Protein AF-A0A0C3Q6Y6-F1 (afdb_monomer_lite)

Organism: NCBI:txid1051891

Foldseek 3Di:
DDPVVVVVVVLVVVVVVLLVLLVLLVPPPVVVNVVLVVLVVVLVVVLVVLVVVVVVVQVVQFDQDPVVNDGDRPDDPPCVVVSVVSSVVSVVVSVVSVVVSVVVVVVVPPPDRCSVVVVVVVVVVVVVVVVVVVD

Radius of gyration: 20.1 Å; chains: 1; bounding box: 55×20×48 Å

pLDDT: mean 70.3, std 8.65, range [40.25, 83.94]

Structure (mmCIF, N/CA/C/O backbone):
data_AF-A0A0C3Q6Y6-F1
#
_entry.id   AF-A0A0C3Q6Y6-F1
#
loop_
_atom_site.group_PDB
_atom_site.id
_atom_site.type_symbol
_atom_site.label_atom_id
_atom_site.label_alt_id
_atom_site.label_comp_id
_atom_site.label_asym_id
_atom_site.label_entity_id
_atom_site.label_seq_id
_atom_site.pdbx_PDB_ins_code
_atom_site.Cartn_x
_atom_site.Cartn_y
_atom_site.Cartn_z
_atom_site.occupancy
_atom_site.B_iso_or_equiv
_atom_site.auth_seq_id
_atom_site.auth_comp_id
_atom_site.auth_asym_id
_atom_site.auth_atom_id
_atom_site.pdbx_PDB_model_num
ATOM 1 N N . MET A 1 1 ? 17.744 -9.542 -3.944 1.00 40.25 1 MET A N 1
ATOM 2 C CA . MET A 1 1 ? 16.285 -9.296 -3.885 1.00 40.25 1 MET A CA 1
ATOM 3 C C . MET A 1 1 ? 16.074 -7.801 -4.020 1.00 40.25 1 MET A C 1
ATOM 5 O O . MET A 1 1 ? 16.733 -7.062 -3.306 1.00 40.25 1 MET A O 1
ATOM 9 N N . SER A 1 2 ? 15.282 -7.365 -5.003 1.00 43.28 2 SER A N 1
ATOM 10 C CA . SER A 1 2 ? 15.113 -5.940 -5.321 1.00 43.28 2 SER A CA 1
ATOM 11 C C . SER A 1 2 ? 14.499 -5.199 -4.132 1.00 43.28 2 SER A C 1
ATOM 13 O O . SER A 1 2 ? 13.515 -5.673 -3.566 1.00 43.28 2 SER A O 1
ATOM 15 N N . VAL A 1 3 ? 15.079 -4.056 -3.762 1.00 50.91 3 VAL A N 1
ATOM 16 C CA . VAL A 1 3 ? 14.647 -3.194 -2.645 1.00 50.91 3 VAL A CA 1
ATOM 17 C C . VAL A 1 3 ? 13.143 -2.889 -2.728 1.00 50.91 3 VAL A C 1
ATOM 19 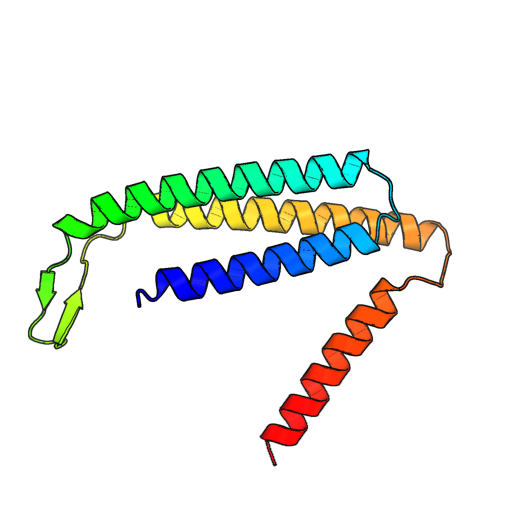O O . VAL A 1 3 ? 12.444 -2.967 -1.722 1.00 50.91 3 VAL A O 1
ATOM 22 N N . GLY A 1 4 ? 12.610 -2.734 -3.945 1.00 52.94 4 GLY A N 1
ATOM 23 C CA . GLY A 1 4 ? 11.180 -2.510 -4.170 1.00 52.94 4 GLY A CA 1
ATOM 24 C C . GLY A 1 4 ? 10.262 -3.667 -3.747 1.00 52.94 4 GLY A C 1
ATOM 25 O O . GLY A 1 4 ? 9.105 -3.425 -3.419 1.00 52.94 4 GLY A O 1
ATOM 26 N N . VAL A 1 5 ? 10.743 -4.917 -3.691 1.00 55.41 5 VAL A N 1
ATOM 27 C CA . VAL A 1 5 ? 9.945 -6.072 -3.216 1.00 55.41 5 VAL A CA 1
ATOM 28 C C . VAL A 1 5 ? 9.810 -6.055 -1.690 1.00 55.41 5 VAL A C 1
ATOM 30 O O . VAL A 1 5 ? 8.782 -6.450 -1.142 1.00 55.41 5 VAL A O 1
ATOM 33 N N . VAL A 1 6 ? 10.833 -5.568 -0.986 1.00 57.53 6 VAL A N 1
ATOM 34 C CA . VAL A 1 6 ? 10.818 -5.468 0.482 1.00 57.53 6 VAL A CA 1
ATOM 35 C C . VAL A 1 6 ? 9.934 -4.298 0.928 1.00 57.53 6 VAL A C 1
ATOM 37 O O . VAL A 1 6 ? 9.158 -4.428 1.871 1.00 57.53 6 VAL A O 1
ATOM 40 N N . GLU A 1 7 ? 9.979 -3.17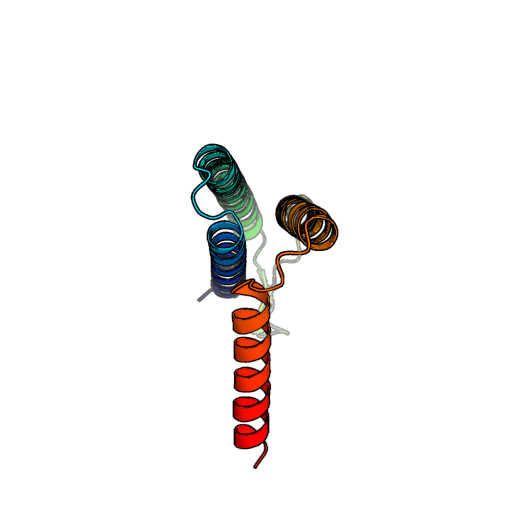8 0.206 1.00 62.06 7 GLU A N 1
ATOM 41 C CA . GLU A 1 7 ? 9.131 -2.013 0.491 1.00 62.06 7 GLU A CA 1
ATOM 42 C C . GLU A 1 7 ? 7.648 -2.305 0.226 1.00 62.06 7 GLU A C 1
ATOM 44 O O . GLU A 1 7 ? 6.797 -2.016 1.068 1.00 62.06 7 GLU A O 1
ATOM 49 N N . THR A 1 8 ? 7.328 -2.958 -0.896 1.00 65.94 8 THR A N 1
ATOM 50 C CA . THR A 1 8 ? 5.939 -3.315 -1.239 1.00 65.94 8 THR A CA 1
ATOM 51 C C . THR A 1 8 ? 5.336 -4.347 -0.293 1.00 65.94 8 THR A C 1
ATOM 53 O O . THR A 1 8 ? 4.161 -4.242 0.054 1.00 65.94 8 THR A O 1
ATOM 56 N N . THR A 1 9 ? 6.119 -5.322 0.175 1.00 68.69 9 THR A N 1
ATOM 57 C CA . THR A 1 9 ? 5.635 -6.300 1.163 1.00 68.69 9 THR A CA 1
ATOM 58 C C . THR A 1 9 ? 5.404 -5.665 2.530 1.00 68.69 9 THR A C 1
ATOM 60 O O . THR A 1 9 ? 4.389 -5.958 3.159 1.00 68.69 9 THR A O 1
ATOM 63 N N . SER A 1 10 ? 6.275 -4.749 2.966 1.00 72.69 10 SER A N 1
ATOM 64 C CA . SER A 1 10 ? 6.080 -3.990 4.208 1.00 72.69 10 SER A CA 1
ATOM 65 C C . SER A 1 10 ? 4.798 -3.153 4.165 1.00 72.69 10 SER A C 1
ATOM 67 O O . SER A 1 10 ? 3.973 -3.247 5.074 1.00 72.69 10 SER A O 1
ATOM 69 N N . LEU A 1 11 ? 4.580 -2.406 3.076 1.00 69.69 11 LEU A N 1
ATOM 70 C CA . LEU A 1 11 ? 3.361 -1.615 2.878 1.00 69.69 11 LEU A CA 1
ATOM 71 C C . LEU A 1 11 ? 2.107 -2.498 2.853 1.00 69.69 11 LEU A C 1
ATOM 73 O O . LEU A 1 11 ? 1.137 -2.202 3.542 1.00 69.69 11 LEU A O 1
ATOM 77 N N . ALA A 1 12 ? 2.151 -3.639 2.158 1.00 69.62 12 ALA A N 1
ATOM 78 C CA . ALA A 1 12 ? 1.027 -4.572 2.121 1.00 69.62 12 ALA A CA 1
ATOM 79 C C . ALA A 1 12 ? 0.682 -5.133 3.511 1.00 69.62 12 ALA A C 1
ATOM 81 O O . ALA A 1 12 ? -0.494 -5.261 3.849 1.00 69.62 12 ALA A O 1
ATOM 82 N N . ILE A 1 13 ? 1.688 -5.446 4.334 1.00 75.12 13 ILE A N 1
ATOM 83 C CA . ILE A 1 13 ? 1.477 -5.901 5.715 1.00 75.12 13 ILE A CA 1
ATOM 84 C C . ILE A 1 13 ? 0.844 -4.784 6.553 1.00 75.12 13 ILE A C 1
ATOM 86 O O . ILE A 1 13 ? -0.095 -5.048 7.305 1.00 75.12 13 ILE A O 1
ATOM 90 N N . TRP A 1 14 ? 1.314 -3.543 6.408 1.00 75.19 14 TRP A N 1
ATOM 91 C CA . TRP A 1 14 ? 0.735 -2.380 7.084 1.00 75.19 14 TRP A CA 1
ATOM 92 C C . TRP A 1 14 ? -0.724 -2.142 6.690 1.00 75.19 14 TRP A C 1
ATOM 94 O O . TRP A 1 14 ? -1.571 -1.992 7.573 1.00 75.19 14 TRP A O 1
ATOM 104 N N . ASP A 1 15 ? -1.043 -2.200 5.400 1.00 72.56 15 ASP A N 1
ATOM 105 C CA . ASP A 1 15 ? -2.411 -2.058 4.905 1.00 72.56 15 ASP A CA 1
ATOM 106 C C . ASP A 1 15 ? -3.324 -3.176 5.411 1.00 72.56 15 ASP A C 1
ATOM 108 O O . ASP A 1 15 ? -4.449 -2.912 5.835 1.00 72.56 15 ASP A O 1
ATOM 112 N N . LEU A 1 16 ? -2.847 -4.425 5.434 1.00 73.38 16 LEU A N 1
ATOM 113 C CA . LEU A 1 16 ? -3.596 -5.553 5.994 1.00 73.38 16 LEU A CA 1
ATOM 114 C C . LEU A 1 16 ? -3.833 -5.384 7.498 1.00 73.38 16 LEU A C 1
ATOM 116 O O . LEU A 1 16 ? -4.930 -5.667 7.988 1.00 73.38 16 LEU A O 1
ATOM 120 N N . LEU A 1 17 ? -2.840 -4.883 8.236 1.00 75.88 17 LEU A N 1
ATOM 121 C CA . LEU A 1 17 ? -2.992 -4.554 9.651 1.00 75.88 17 LEU A CA 1
ATOM 122 C C . LEU A 1 17 ? -4.032 -3.445 9.849 1.00 75.88 17 LEU A C 1
ATOM 124 O O . LEU A 1 17 ? -4.893 -3.578 10.722 1.00 75.88 17 LEU A O 1
ATOM 128 N N . LEU A 1 18 ? -4.019 -2.391 9.031 1.00 71.50 18 LEU A N 1
ATOM 129 C CA . LEU A 1 18 ? -5.037 -1.337 9.066 1.00 71.50 18 LEU A CA 1
ATOM 130 C C . LEU A 1 18 ? -6.429 -1.886 8.734 1.00 71.50 18 LEU A C 1
ATOM 132 O O . LEU A 1 18 ? -7.384 -1.610 9.463 1.00 71.50 18 LEU A O 1
ATOM 136 N N . LEU A 1 19 ? -6.542 -2.729 7.708 1.00 72.38 19 LEU A N 1
ATOM 137 C CA . LEU A 1 19 ? -7.798 -3.363 7.314 1.00 72.38 19 LEU A CA 1
ATOM 138 C C . LEU A 1 19 ? -8.349 -4.259 8.432 1.00 72.38 19 LEU A C 1
ATOM 140 O O . LEU A 1 19 ? -9.542 -4.219 8.730 1.00 72.38 19 LEU A O 1
ATOM 144 N N . SER A 1 20 ? -7.479 -5.018 9.106 1.00 69.06 20 SER A N 1
ATOM 145 C CA . SER A 1 20 ? -7.858 -5.859 10.247 1.00 69.06 20 SER A CA 1
ATOM 146 C C . SER A 1 20 ? -8.387 -5.030 11.425 1.00 69.06 20 SER A C 1
ATOM 148 O O . SER A 1 20 ? -9.359 -5.421 12.073 1.00 69.06 20 SER A O 1
ATOM 150 N N . ARG A 1 21 ? -7.814 -3.840 11.661 1.00 72.25 21 ARG A N 1
ATOM 151 C CA . ARG A 1 21 ? -8.281 -2.897 12.689 1.00 72.25 21 ARG A CA 1
ATOM 152 C C . ARG A 1 21 ? -9.633 -2.292 12.328 1.00 72.25 21 ARG A C 1
ATOM 154 O O . ARG A 1 21 ? -10.502 -2.216 13.190 1.00 72.25 21 ARG A O 1
ATOM 161 N N . VA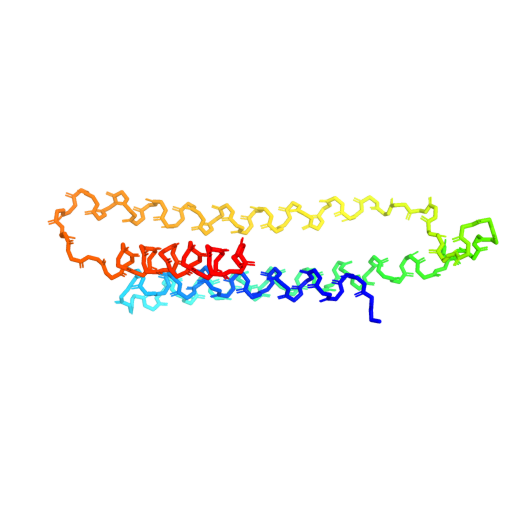L A 1 22 ? -9.835 -1.909 11.066 1.00 70.12 22 VAL A N 1
ATOM 162 C CA . VAL A 1 22 ? -11.138 -1.432 10.566 1.00 70.12 22 VAL A CA 1
ATOM 163 C C . VAL A 1 22 ? -12.195 -2.527 10.695 1.00 70.12 22 VAL A C 1
ATOM 165 O O . VAL A 1 22 ? -13.304 -2.261 11.153 1.00 70.12 22 VAL A O 1
ATOM 168 N N . HIS A 1 23 ? -11.840 -3.768 10.362 1.00 69.50 23 HIS A N 1
ATOM 169 C CA . HIS A 1 23 ? -12.720 -4.922 10.505 1.00 69.50 23 HIS A CA 1
ATOM 170 C C . HIS A 1 23 ? -13.128 -5.152 11.966 1.00 69.50 23 HIS A C 1
ATOM 172 O O . HIS A 1 23 ? -14.313 -5.311 12.253 1.00 69.50 23 HIS A O 1
ATOM 178 N N . ALA A 1 24 ? -12.166 -5.113 12.894 1.00 67.69 24 ALA A N 1
ATOM 179 C CA . ALA A 1 24 ? -12.431 -5.234 14.327 1.00 67.69 24 ALA A CA 1
ATOM 180 C C . ALA A 1 24 ? -13.293 -4.079 14.872 1.00 67.69 24 ALA A C 1
ATOM 182 O O . ALA A 1 24 ? -14.070 -4.283 15.799 1.00 67.69 24 ALA A O 1
ATOM 183 N N . LEU A 1 25 ? -13.185 -2.878 14.293 1.00 69.12 25 LEU A N 1
ATOM 184 C CA . LEU A 1 25 ? -13.948 -1.699 14.713 1.00 69.12 25 LEU A CA 1
ATOM 185 C C . LEU A 1 25 ? -15.409 -1.718 14.245 1.00 69.12 25 LEU A C 1
ATOM 187 O O . LEU A 1 25 ? -16.263 -1.092 14.871 1.00 69.12 25 LEU A O 1
ATOM 191 N N . TRP A 1 26 ? -15.698 -2.38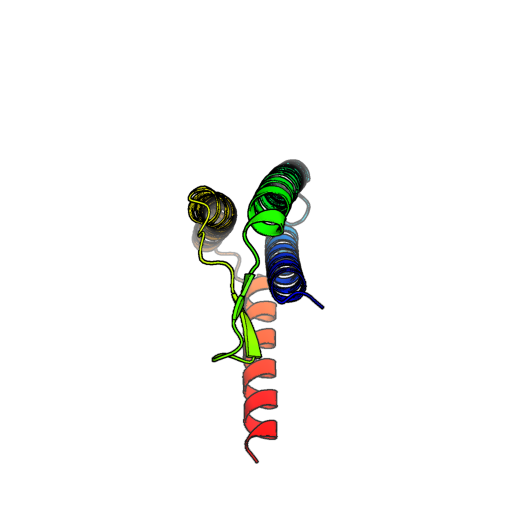4 13.126 1.00 68.44 26 TRP A N 1
ATOM 192 C CA . TRP A 1 26 ? -17.011 -2.330 12.476 1.00 68.44 26 TRP A CA 1
ATOM 193 C C . TRP A 1 26 ? -17.931 -3.519 12.823 1.00 68.44 26 TRP A C 1
ATOM 195 O O . TRP A 1 26 ? -18.998 -3.654 12.221 1.00 68.44 26 TRP A O 1
ATOM 205 N N . ASP A 1 27 ? -17.522 -4.363 13.777 1.00 64.50 27 ASP A N 1
ATOM 206 C CA . ASP A 1 27 ? -18.289 -5.460 14.399 1.00 64.50 27 ASP A CA 1
ATOM 207 C C . ASP A 1 27 ? -19.290 -6.159 13.451 1.00 64.50 27 ASP A C 1
ATOM 209 O O . ASP A 1 27 ? -20.500 -6.208 13.664 1.00 64.50 27 ASP A O 1
ATOM 213 N N . GLY A 1 28 ? -18.788 -6.644 12.311 1.00 59.38 28 GLY A N 1
ATOM 214 C CA . GLY A 1 28 ? -19.548 -7.534 11.430 1.00 59.38 28 GLY A CA 1
ATOM 215 C C . GLY A 1 28 ? -20.557 -6.893 10.466 1.00 59.38 28 GLY A C 1
ATOM 216 O O . GLY A 1 28 ? -21.262 -7.636 9.776 1.00 59.38 28 GLY A O 1
ATOM 217 N N . ARG A 1 29 ? -20.629 -5.558 10.309 1.00 66.31 29 ARG A N 1
ATOM 218 C CA . ARG A 1 29 ? -21.449 -4.948 9.231 1.00 66.31 29 ARG A CA 1
ATOM 219 C C . ARG A 1 29 ? -20.812 -5.233 7.856 1.00 66.31 29 ARG A C 1
ATOM 221 O O . ARG A 1 29 ? -20.028 -4.446 7.324 1.00 66.31 29 ARG A O 1
ATOM 228 N N . ARG A 1 30 ? -21.175 -6.386 7.277 1.00 66.94 30 ARG A N 1
ATOM 229 C CA . ARG A 1 30 ? -20.584 -6.984 6.059 1.00 66.94 30 ARG A CA 1
ATOM 230 C C . ARG A 1 30 ? -20.485 -6.031 4.869 1.00 66.94 30 ARG A C 1
ATOM 232 O O . ARG A 1 30 ? -19.525 -6.120 4.116 1.00 66.94 30 ARG A O 1
ATOM 239 N N . SER A 1 31 ? -21.429 -5.101 4.718 1.00 72.75 31 SER A N 1
ATOM 240 C CA . SER A 1 31 ? -21.435 -4.159 3.591 1.00 72.75 31 SER A CA 1
ATOM 241 C C . SER A 1 31 ? -20.211 -3.241 3.564 1.00 72.75 31 SER A C 1
ATOM 243 O O . SER A 1 31 ? -19.712 -2.935 2.486 1.00 72.75 31 SER A O 1
ATOM 245 N N . VAL A 1 32 ? -19.720 -2.803 4.727 1.00 72.12 32 VAL A N 1
ATOM 246 C CA . VAL A 1 32 ? -18.558 -1.903 4.786 1.00 72.12 32 VAL A CA 1
ATOM 247 C C . VAL A 1 32 ? -17.281 -2.698 4.567 1.00 72.12 32 VAL A C 1
ATOM 249 O O . VAL A 1 32 ? -16.463 -2.299 3.750 1.00 72.12 32 VAL A O 1
ATOM 252 N N . VAL A 1 33 ? -17.179 -3.877 5.186 1.00 71.69 33 VAL A N 1
ATOM 253 C CA . VAL A 1 33 ? -16.050 -4.805 5.015 1.00 71.69 33 VAL A CA 1
ATOM 254 C C . VAL A 1 33 ? -15.864 -5.210 3.551 1.00 71.69 33 VAL A C 1
ATOM 256 O O . VAL A 1 33 ? -14.750 -5.149 3.037 1.00 71.69 33 VAL A O 1
ATOM 259 N N . ILE A 1 34 ? -16.949 -5.580 2.863 1.00 78.56 34 ILE A N 1
ATOM 260 C CA . ILE A 1 34 ? -16.909 -5.947 1.440 1.00 78.56 34 ILE A CA 1
ATOM 261 C C . ILE A 1 34 ? -16.447 -4.756 0.596 1.00 78.56 34 ILE A C 1
ATOM 263 O O . ILE A 1 34 ? -15.602 -4.928 -0.278 1.00 78.56 34 ILE A O 1
ATOM 267 N N . GLY A 1 35 ? -16.939 -3.548 0.891 1.00 80.19 35 GLY A N 1
ATOM 268 C CA . GLY A 1 35 ? -16.508 -2.330 0.207 1.00 80.19 35 GLY A CA 1
ATOM 269 C C . GLY A 1 35 ? -15.018 -2.037 0.396 1.00 80.19 35 GLY A C 1
ATOM 270 O O . GLY A 1 35 ? -14.326 -1.757 -0.579 1.00 80.19 35 GLY A O 1
ATOM 271 N N . THR A 1 36 ? -14.497 -2.151 1.622 1.00 76.62 36 THR A N 1
ATOM 272 C CA . THR A 1 36 ? -13.075 -1.880 1.904 1.00 76.62 36 THR A CA 1
ATOM 273 C C . THR A 1 36 ? -12.160 -2.937 1.287 1.00 76.62 36 THR A C 1
ATOM 275 O O . THR A 1 36 ? -11.121 -2.591 0.733 1.00 76.62 36 THR A O 1
ATOM 278 N N . TYR A 1 37 ? -12.556 -4.214 1.318 1.00 79.44 37 TYR A N 1
ATOM 279 C CA . TYR A 1 37 ? -11.789 -5.300 0.701 1.00 79.44 37 TYR A CA 1
ATOM 280 C C . TYR A 1 37 ? -11.776 -5.193 -0.829 1.00 79.44 37 TYR A C 1
ATOM 282 O O . TYR A 1 37 ? -10.743 -5.403 -1.459 1.00 79.44 37 TYR A O 1
ATOM 290 N N . PHE A 1 38 ? -12.907 -4.813 -1.431 1.00 83.06 38 PHE A N 1
ATOM 291 C CA . PHE A 1 38 ? -12.982 -4.552 -2.866 1.00 83.06 38 PHE A CA 1
ATOM 292 C C . PHE A 1 38 ? -12.091 -3.370 -3.268 1.00 83.06 38 PHE A C 1
ATOM 294 O O . PHE A 1 38 ? -11.318 -3.482 -4.217 1.00 83.06 38 PHE A O 1
ATOM 301 N N . LEU A 1 39 ? -12.137 -2.267 -2.512 1.00 80.00 39 LEU A N 1
ATOM 302 C CA . LEU A 1 39 ? -11.270 -1.108 -2.738 1.00 80.00 39 LEU A CA 1
ATOM 303 C C . LEU A 1 39 ? -9.784 -1.486 -2.626 1.00 80.00 39 LEU A C 1
ATOM 305 O O . LEU A 1 39 ? -8.992 -1.092 -3.478 1.00 80.00 39 LEU A O 1
ATOM 309 N N . TYR A 1 40 ? -9.424 -2.289 -1.619 1.00 77.31 40 TYR A N 1
ATOM 310 C CA . TYR A 1 40 ? -8.066 -2.805 -1.437 1.00 77.31 40 TYR A CA 1
ATOM 311 C C . TYR A 1 40 ? -7.612 -3.649 -2.629 1.00 77.31 40 TYR A C 1
ATOM 313 O O . TYR A 1 40 ? -6.530 -3.428 -3.166 1.00 77.31 40 TYR A O 1
ATOM 321 N N . PHE A 1 41 ? -8.454 -4.579 -3.089 1.00 83.12 41 PHE A N 1
ATOM 322 C CA . PHE A 1 41 ? -8.139 -5.426 -4.236 1.00 83.12 41 PHE A CA 1
ATOM 323 C C . PHE A 1 41 ? -7.909 -4.597 -5.507 1.00 83.12 41 PHE A C 1
ATOM 325 O O . PHE A 1 41 ? -6.917 -4.797 -6.206 1.00 83.12 41 PHE A O 1
ATOM 332 N N . VAL A 1 42 ? -8.775 -3.615 -5.777 1.00 83.81 42 VAL A N 1
ATOM 333 C CA . VAL A 1 42 ? -8.632 -2.711 -6.930 1.00 83.81 42 VAL A CA 1
ATOM 334 C C . VAL A 1 42 ? -7.356 -1.872 -6.824 1.00 83.81 42 VAL A C 1
ATOM 336 O O . VAL A 1 42 ? -6.618 -1.759 -7.805 1.00 83.81 42 VAL A O 1
ATOM 339 N N . ALA A 1 43 ? -7.064 -1.317 -5.645 1.00 79.25 43 ALA A N 1
ATOM 340 C CA . ALA A 1 43 ? -5.848 -0.546 -5.405 1.00 79.25 43 ALA A CA 1
ATOM 341 C C . ALA A 1 43 ? -4.588 -1.403 -5.609 1.00 79.25 43 ALA A C 1
ATOM 343 O O . ALA A 1 43 ? -3.654 -0.968 -6.281 1.00 79.25 43 ALA A O 1
ATOM 344 N N . TYR A 1 44 ? -4.592 -2.643 -5.114 1.00 77.88 44 TYR A N 1
ATOM 345 C CA . TYR A 1 44 ? -3.487 -3.583 -5.274 1.00 77.88 44 TYR A CA 1
ATOM 346 C C . TYR A 1 44 ? -3.282 -3.986 -6.740 1.00 77.88 44 TYR A C 1
ATOM 348 O O . TYR A 1 44 ? -2.161 -3.935 -7.248 1.00 77.88 44 TYR A O 1
ATOM 356 N N . CYS A 1 45 ? -4.358 -4.303 -7.469 1.00 83.62 45 CYS A N 1
ATOM 357 C CA . CYS A 1 45 ? -4.285 -4.558 -8.907 1.00 83.62 45 CYS A CA 1
ATOM 358 C C . CYS A 1 45 ? -3.695 -3.356 -9.657 1.00 83.62 45 CYS A C 1
ATOM 360 O O . CYS A 1 45 ? -2.758 -3.523 -10.433 1.00 83.62 45 CYS A O 1
ATOM 362 N N . CYS A 1 46 ? -4.171 -2.139 -9.383 1.00 81.81 46 CYS A N 1
ATOM 363 C CA . CYS A 1 46 ? -3.630 -0.926 -9.996 1.00 81.81 46 CYS A CA 1
ATOM 364 C C . CYS A 1 46 ? -2.130 -0.756 -9.688 1.00 81.81 46 CYS A C 1
ATOM 366 O O . CYS A 1 46 ? -1.324 -0.541 -10.594 1.00 81.81 46 CYS A O 1
ATOM 368 N N . HIS A 1 47 ? -1.738 -0.948 -8.427 1.00 79.12 47 HIS A N 1
ATOM 369 C CA . HIS A 1 47 ? -0.350 -0.853 -7.988 1.00 79.12 47 HIS A CA 1
ATOM 370 C C . HIS A 1 47 ? 0.557 -1.866 -8.702 1.00 79.12 47 HIS A C 1
ATOM 372 O O . HIS A 1 47 ? 1.610 -1.494 -9.217 1.00 79.12 47 HIS A O 1
ATOM 378 N N . THR A 1 48 ? 0.136 -3.133 -8.796 1.00 79.12 48 THR A N 1
ATOM 379 C CA . THR A 1 48 ? 0.908 -4.180 -9.491 1.00 79.12 48 THR A CA 1
ATOM 380 C C . THR A 1 48 ? 1.076 -3.887 -10.982 1.00 79.12 48 THR A C 1
ATOM 382 O O . THR A 1 48 ? 2.174 -4.053 -11.510 1.00 79.12 48 THR A O 1
ATOM 385 N N . VAL A 1 49 ? 0.034 -3.387 -11.655 1.00 83.94 49 VAL A N 1
ATOM 386 C CA . VAL A 1 49 ? 0.088 -3.032 -13.082 1.00 83.94 49 VAL A CA 1
ATOM 387 C C . VAL A 1 49 ? 1.040 -1.862 -13.323 1.00 83.94 49 VAL A C 1
ATOM 389 O O . VAL A 1 49 ? 1.912 -1.953 -14.187 1.00 83.94 49 VAL A O 1
ATOM 392 N N . ILE A 1 50 ? 0.930 -0.780 -12.545 1.00 80.19 50 ILE A N 1
ATOM 393 C CA . ILE A 1 50 ? 1.821 0.381 -12.696 1.00 80.19 50 ILE A CA 1
ATOM 394 C C . ILE A 1 50 ? 3.263 -0.005 -12.337 1.00 80.19 50 ILE A C 1
ATOM 396 O O . ILE A 1 50 ? 4.195 0.367 -13.049 1.00 80.19 50 ILE A O 1
ATOM 400 N N . GLY A 1 51 ? 3.459 -0.806 -11.286 1.00 75.19 51 GLY A N 1
ATOM 401 C CA . GLY A 1 51 ? 4.767 -1.337 -10.904 1.00 75.19 51 GLY A CA 1
ATOM 402 C C . GLY A 1 51 ? 5.411 -2.175 -12.011 1.00 75.19 51 GLY A C 1
ATOM 403 O O . GLY A 1 51 ? 6.603 -2.017 -12.290 1.00 75.19 51 GLY A O 1
ATOM 404 N N . LEU A 1 52 ? 4.625 -3.010 -12.698 1.00 81.12 52 LEU A N 1
ATOM 405 C CA . LEU A 1 52 ? 5.084 -3.793 -13.845 1.00 81.12 52 LEU A CA 1
ATOM 406 C C . LEU A 1 52 ? 5.511 -2.884 -15.006 1.00 81.12 52 LEU A C 1
ATOM 408 O O . LEU A 1 52 ? 6.607 -3.049 -15.537 1.00 81.12 52 LEU A O 1
ATOM 412 N N . ILE A 1 53 ? 4.686 -1.894 -15.362 1.00 81.38 53 ILE A N 1
ATOM 413 C CA . ILE A 1 53 ? 4.987 -0.932 -16.435 1.00 81.38 53 ILE A CA 1
ATOM 414 C C . ILE A 1 53 ? 6.277 -0.165 -16.121 1.00 81.38 53 ILE A C 1
ATOM 416 O O . ILE A 1 53 ? 7.173 -0.092 -16.962 1.00 81.38 53 ILE A O 1
ATOM 420 N N . CYS A 1 54 ? 6.407 0.349 -14.896 1.00 73.06 54 CYS A N 1
ATOM 421 C CA . CYS A 1 54 ? 7.617 1.021 -14.434 1.00 73.06 54 CYS A CA 1
ATOM 422 C C . CYS A 1 54 ? 8.842 0.104 -14.511 1.00 73.06 54 CYS A C 1
ATOM 424 O O . CYS A 1 54 ? 9.898 0.544 -14.955 1.00 73.06 54 CYS A O 1
ATOM 426 N N . SER A 1 55 ? 8.708 -1.168 -14.127 1.00 73.31 55 SER A N 1
ATOM 427 C CA . SER A 1 55 ? 9.810 -2.138 -14.178 1.00 73.31 55 SER A CA 1
ATOM 428 C C . SER A 1 55 ? 10.275 -2.380 -15.614 1.00 73.31 55 SER A C 1
ATOM 430 O O . SER A 1 55 ? 11.472 -2.335 -15.884 1.00 73.31 55 SER A O 1
ATOM 432 N N . VAL A 1 56 ? 9.339 -2.557 -16.552 1.00 78.62 56 VAL A N 1
ATOM 433 C CA . VAL A 1 56 ? 9.646 -2.751 -17.978 1.00 78.62 56 VAL A CA 1
ATOM 434 C C . VAL A 1 56 ? 10.305 -1.510 -18.587 1.00 78.62 56 VAL A C 1
ATOM 436 O O . VAL A 1 56 ? 11.238 -1.646 -19.372 1.00 78.62 56 VAL A O 1
ATOM 439 N N . GLN A 1 57 ? 9.876 -0.302 -18.209 1.00 73.50 57 GLN A N 1
ATOM 440 C CA . GLN A 1 57 ? 10.495 0.948 -18.673 1.00 73.50 57 GLN A CA 1
ATOM 441 C C . GLN A 1 57 ? 11.887 1.186 -18.073 1.00 73.50 57 GLN A C 1
ATOM 443 O O . GLN A 1 57 ? 12.742 1.805 -18.714 1.00 73.50 57 GLN A O 1
ATOM 448 N N . LEU A 1 58 ? 12.119 0.701 -16.852 1.00 70.88 58 LEU A N 1
ATOM 449 C CA . LEU A 1 58 ? 13.378 0.890 -16.142 1.00 70.88 58 LEU A CA 1
ATOM 450 C C . LEU A 1 58 ? 14.469 -0.062 -16.641 1.00 70.88 58 LEU A C 1
ATOM 452 O O . LEU A 1 58 ? 15.596 0.385 -16.816 1.00 70.88 58 LEU A O 1
ATOM 456 N N . VAL A 1 59 ? 14.136 -1.330 -16.925 1.00 73.31 59 VAL A N 1
ATOM 457 C CA . VAL A 1 59 ? 15.079 -2.370 -17.395 1.00 73.31 59 VAL A CA 1
ATOM 458 C C . VAL A 1 59 ? 16.034 -1.892 -18.505 1.00 73.31 59 VAL A C 1
ATOM 460 O O . VAL A 1 59 ? 17.237 -2.083 -18.341 1.00 73.31 59 VAL A O 1
ATOM 463 N N . PRO A 1 60 ? 15.579 -1.245 -19.598 1.00 70.88 60 PRO A N 1
ATOM 464 C CA . PRO A 1 60 ? 16.478 -0.815 -20.672 1.00 70.88 60 PRO A CA 1
ATOM 465 C C . PRO A 1 60 ? 17.363 0.393 -20.318 1.00 70.88 60 PRO A C 1
ATOM 467 O O . PRO A 1 60 ? 18.303 0.682 -21.049 1.00 70.88 60 PRO A O 1
ATOM 470 N N . HIS A 1 61 ? 17.087 1.102 -19.219 1.00 68.00 61 HIS A N 1
ATOM 471 C CA . HIS A 1 61 ? 17.823 2.304 -18.801 1.00 68.00 61 HIS A CA 1
ATOM 472 C C . HIS A 1 61 ? 18.796 2.047 -17.640 1.00 68.00 61 HIS A C 1
ATOM 474 O O . HIS A 1 61 ? 19.414 2.988 -17.131 1.00 68.00 61 HIS A O 1
ATOM 480 N N . ILE A 1 62 ? 18.936 0.790 -17.210 1.00 69.12 62 ILE A N 1
ATOM 481 C CA . ILE A 1 62 ? 19.900 0.386 -16.188 1.00 69.12 62 ILE A CA 1
ATOM 482 C C . ILE A 1 62 ? 21.273 0.292 -16.847 1.00 69.12 62 ILE A C 1
ATOM 484 O O . ILE A 1 62 ? 21.526 -0.602 -17.650 1.00 69.12 62 ILE A O 1
ATOM 488 N N . ASN A 1 63 ? 22.166 1.207 -16.483 1.00 73.38 63 ASN A N 1
ATOM 489 C CA . ASN A 1 63 ? 23.562 1.154 -16.892 1.00 73.38 63 ASN A CA 1
ATOM 490 C C . ASN A 1 63 ? 24.426 0.851 -15.666 1.00 73.38 63 ASN A C 1
ATOM 492 O O . ASN A 1 63 ? 24.154 1.323 -14.560 1.00 73.38 63 ASN A O 1
ATOM 496 N N . TYR A 1 64 ? 25.450 0.022 -15.851 1.00 73.12 64 TYR A N 1
ATOM 497 C CA . TYR A 1 64 ? 26.414 -0.253 -14.795 1.00 73.12 64 TYR A CA 1
ATOM 498 C C . TYR A 1 64 ? 27.399 0.911 -14.716 1.00 73.12 64 TYR A C 1
ATOM 500 O O . TYR A 1 64 ? 28.122 1.165 -15.681 1.00 73.12 64 TYR A O 1
ATOM 508 N N . ASP A 1 65 ? 27.415 1.618 -13.587 1.00 72.62 65 ASP A N 1
ATOM 509 C CA . ASP A 1 65 ? 28.378 2.688 -13.350 1.00 72.62 65 ASP A CA 1
ATOM 510 C C . ASP A 1 65 ? 29.606 2.108 -12.623 1.00 72.62 65 ASP A C 1
ATOM 512 O O . ASP A 1 65 ? 29.494 1.673 -11.467 1.00 72.62 65 ASP A O 1
ATOM 516 N N . PRO A 1 66 ? 30.787 2.070 -13.269 1.00 73.25 66 PRO A N 1
ATOM 517 C CA . PRO A 1 66 ? 31.994 1.521 -12.664 1.00 73.25 66 PRO A CA 1
ATOM 518 C C . PRO A 1 66 ? 32.529 2.369 -11.501 1.00 73.25 66 PR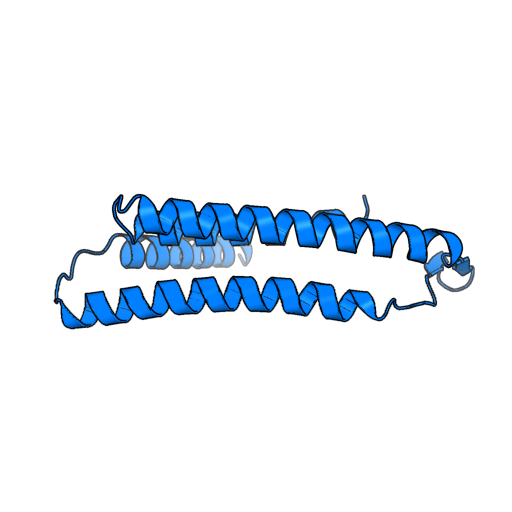O A C 1
ATOM 520 O O . PRO A 1 66 ? 33.279 1.838 -10.685 1.00 73.25 66 PRO A O 1
ATOM 523 N N . LEU A 1 67 ? 32.142 3.647 -11.387 1.00 76.94 67 LEU A N 1
ATOM 524 C CA . LEU A 1 67 ? 32.567 4.529 -10.298 1.00 76.94 67 LEU A CA 1
ATOM 525 C C . LEU A 1 67 ? 31.823 4.214 -8.990 1.00 76.94 67 LEU A C 1
ATOM 527 O O . LEU A 1 67 ? 32.413 4.247 -7.913 1.00 76.94 67 LEU A O 1
ATOM 531 N N . ALA A 1 68 ? 30.534 3.881 -9.094 1.00 73.62 68 ALA A N 1
ATOM 532 C CA . ALA A 1 68 ? 29.678 3.527 -7.960 1.00 73.62 68 ALA A CA 1
ATOM 533 C C . ALA A 1 68 ? 29.631 2.012 -7.680 1.00 73.62 68 ALA A C 1
ATOM 535 O O . ALA A 1 68 ? 29.022 1.599 -6.695 1.00 73.62 68 ALA A O 1
ATOM 536 N N . GLN A 1 69 ? 30.232 1.188 -8.554 1.00 75.25 69 GLN A N 1
ATOM 537 C CA . GLN A 1 69 ? 30.129 -0.280 -8.538 1.00 75.25 69 GLN A CA 1
ATOM 538 C C . GLN A 1 69 ? 28.676 -0.774 -8.420 1.00 75.25 69 GLN A C 1
ATOM 540 O O . GLN A 1 69 ? 28.385 -1.783 -7.776 1.00 75.25 69 GLN A O 1
ATOM 545 N N . ALA A 1 70 ? 27.744 -0.037 -9.027 1.00 70.06 70 ALA A N 1
ATOM 546 C CA . ALA A 1 70 ? 26.317 -0.268 -8.888 1.00 70.06 70 ALA A CA 1
ATOM 547 C C . ALA A 1 70 ? 25.597 -0.107 -10.230 1.00 70.06 70 ALA A C 1
ATOM 549 O O . ALA A 1 70 ? 26.016 0.632 -11.120 1.00 70.06 70 ALA A O 1
ATOM 550 N N . CYS A 1 71 ? 24.472 -0.806 -10.362 1.00 67.31 71 CYS A N 1
ATOM 551 C CA . CYS A 1 71 ? 23.523 -0.574 -11.442 1.00 67.31 71 CYS A CA 1
ATOM 552 C C . CYS A 1 71 ? 22.747 0.710 -11.137 1.00 67.31 71 CYS A C 1
ATOM 554 O O . CYS A 1 71 ? 21.944 0.733 -10.203 1.00 67.31 71 CYS A O 1
ATOM 556 N N . VAL A 1 72 ? 22.988 1.769 -11.910 1.00 64.88 72 VAL A N 1
ATOM 557 C CA . VAL A 1 72 ? 22.335 3.067 -11.726 1.00 64.88 72 VAL A CA 1
ATOM 558 C C . VAL A 1 72 ? 21.371 3.296 -12.886 1.00 64.88 72 VAL A C 1
ATOM 560 O O . VAL A 1 72 ? 21.734 3.210 -14.059 1.00 64.88 72 VAL A O 1
ATOM 563 N N . ALA A 1 73 ? 20.114 3.583 -12.560 1.00 64.31 73 ALA A N 1
ATOM 564 C CA . ALA A 1 73 ? 19.130 4.027 -13.535 1.00 64.31 73 ALA A CA 1
ATOM 565 C C . ALA A 1 73 ? 19.076 5.559 -13.505 1.00 64.31 73 ALA A C 1
ATOM 567 O O . ALA A 1 73 ? 18.610 6.149 -12.534 1.00 64.31 73 ALA A O 1
ATOM 568 N N . ASN A 1 74 ? 19.542 6.208 -14.574 1.00 61.41 74 ASN A N 1
ATOM 569 C CA . ASN A 1 74 ? 19.499 7.673 -14.715 1.00 61.41 74 ASN A CA 1
ATOM 570 C C . ASN A 1 74 ? 18.116 8.203 -15.140 1.00 61.41 74 ASN A C 1
ATOM 572 O O . ASN A 1 74 ? 17.933 9.401 -15.345 1.00 61.41 74 ASN A O 1
ATOM 576 N N . TYR A 1 75 ? 17.130 7.315 -15.274 1.00 64.56 75 TYR A N 1
ATOM 577 C CA . TYR A 1 75 ? 15.767 7.660 -15.643 1.00 64.56 75 TYR A CA 1
ATOM 578 C C . TYR A 1 75 ? 14.840 7.440 -14.451 1.00 64.56 75 TYR A C 1
ATOM 580 O O . TYR A 1 75 ? 14.669 6.314 -13.986 1.00 64.56 75 TYR A O 1
ATOM 588 N N . ARG A 1 76 ? 14.226 8.521 -13.960 1.00 61.72 76 ARG A N 1
ATOM 589 C CA . ARG A 1 76 ? 13.176 8.460 -12.941 1.00 61.72 76 ARG A CA 1
ATOM 590 C C . ARG A 1 76 ? 11.825 8.535 -13.656 1.00 61.72 76 ARG A C 1
ATOM 592 O O . ARG A 1 76 ? 11.468 9.622 -14.113 1.00 61.72 76 ARG A O 1
ATOM 599 N N . PRO A 1 77 ? 11.072 7.426 -13.779 1.00 63.84 77 PRO A N 1
ATOM 600 C CA . PRO A 1 77 ? 9.796 7.452 -14.477 1.00 63.84 77 PRO A CA 1
ATOM 601 C C . PRO A 1 77 ? 8.855 8.435 -13.770 1.00 63.84 77 PRO A C 1
ATOM 603 O O . PRO A 1 77 ? 8.679 8.319 -12.553 1.00 63.84 77 PRO A O 1
ATOM 606 N N . PRO A 1 78 ? 8.204 9.370 -14.483 1.00 65.62 78 PRO A N 1
ATOM 607 C CA . PRO A 1 78 ? 7.238 10.283 -13.867 1.00 65.62 78 PRO A CA 1
ATOM 608 C C . PRO A 1 78 ? 6.067 9.528 -13.214 1.00 65.62 78 PRO A C 1
ATOM 610 O O . PRO A 1 78 ? 5.501 9.995 -12.226 1.00 65.62 78 PRO A O 1
ATOM 613 N N . MET A 1 79 ? 5.772 8.312 -13.693 1.00 65.38 79 MET A N 1
ATOM 614 C CA . MET A 1 79 ? 4.764 7.415 -13.117 1.00 65.38 79 MET A CA 1
ATOM 615 C C . MET A 1 79 ? 5.088 6.939 -11.695 1.00 65.38 79 MET A C 1
ATOM 617 O O . MET A 1 79 ? 4.170 6.561 -10.972 1.00 65.38 79 MET A O 1
ATOM 621 N N . MET A 1 80 ? 6.349 7.008 -11.245 1.00 65.88 80 MET A N 1
ATOM 622 C CA . MET A 1 80 ? 6.694 6.685 -9.854 1.00 65.88 80 MET A CA 1
ATOM 623 C C . MET A 1 80 ? 5.976 7.604 -8.866 1.00 65.88 80 MET A C 1
ATOM 625 O O . MET A 1 80 ? 5.506 7.134 -7.839 1.00 65.88 80 MET A O 1
ATOM 629 N N . SER A 1 81 ? 5.827 8.893 -9.186 1.00 68.62 81 SER A N 1
ATOM 630 C CA . SER A 1 81 ? 5.074 9.827 -8.335 1.00 68.62 81 SER A CA 1
ATOM 631 C C . SER A 1 81 ? 3.594 9.436 -8.251 1.00 68.62 81 SER A C 1
ATOM 633 O O . SER A 1 81 ? 2.986 9.454 -7.183 1.00 68.62 81 SER A O 1
ATOM 635 N N . THR A 1 82 ? 3.024 8.988 -9.371 1.00 69.06 82 THR A N 1
ATOM 636 C CA . THR A 1 82 ? 1.625 8.558 -9.454 1.00 69.06 82 THR A CA 1
ATOM 637 C C . THR A 1 82 ? 1.350 7.331 -8.581 1.00 69.06 82 THR A C 1
ATOM 639 O O . THR A 1 82 ? 0.306 7.272 -7.936 1.00 69.06 82 THR A O 1
ATOM 642 N N . ILE A 1 83 ? 2.296 6.391 -8.473 1.00 71.38 83 ILE A N 1
ATOM 643 C CA . ILE A 1 83 ? 2.171 5.230 -7.572 1.00 71.38 83 ILE A CA 1
ATOM 644 C C . ILE A 1 83 ? 1.930 5.683 -6.125 1.00 71.38 83 ILE A C 1
ATOM 646 O O . ILE A 1 83 ? 1.011 5.189 -5.471 1.00 71.38 83 ILE A O 1
ATOM 650 N N . TRP A 1 84 ? 2.698 6.665 -5.647 1.00 71.88 84 TRP A N 1
ATOM 651 C CA . TRP A 1 84 ? 2.547 7.206 -4.293 1.00 71.88 84 TRP A CA 1
ATOM 652 C C . TRP A 1 84 ? 1.198 7.892 -4.084 1.00 71.88 84 TRP A C 1
ATOM 654 O O . TRP A 1 84 ? 0.599 7.743 -3.023 1.00 71.88 84 TRP A O 1
ATOM 664 N N . THR A 1 85 ? 0.673 8.592 -5.096 1.00 76.56 85 THR A N 1
ATOM 665 C CA . THR A 1 85 ? -0.647 9.235 -4.978 1.00 76.56 85 THR A CA 1
ATOM 666 C C . THR A 1 85 ? -1.775 8.226 -4.776 1.00 76.56 85 THR A C 1
ATOM 668 O O . THR A 1 85 ? -2.679 8.482 -3.983 1.00 76.56 85 THR A O 1
ATOM 671 N N . PHE A 1 86 ? -1.709 7.058 -5.423 1.00 72.88 86 PHE A N 1
ATOM 672 C CA . PHE A 1 86 ? -2.704 6.001 -5.236 1.00 72.88 86 PHE A CA 1
ATOM 673 C C . PHE A 1 86 ? -2.647 5.403 -3.830 1.00 72.88 86 PHE A C 1
ATOM 675 O O . PHE A 1 86 ? -3.692 5.245 -3.200 1.00 72.88 86 PHE A O 1
ATOM 682 N N . VAL A 1 87 ? -1.440 5.131 -3.323 1.00 74.44 87 VAL A N 1
ATOM 683 C CA . VAL A 1 87 ? -1.238 4.617 -1.958 1.00 74.44 87 VAL A CA 1
ATOM 684 C C . VAL A 1 87 ? -1.765 5.616 -0.929 1.00 74.44 87 VAL A C 1
ATOM 686 O O . VAL A 1 87 ? -2.611 5.266 -0.112 1.00 74.44 87 VAL A O 1
ATOM 689 N N . LEU A 1 88 ? -1.379 6.890 -1.044 1.00 78.81 88 LEU A N 1
ATOM 690 C CA . LEU A 1 88 ? -1.848 7.950 -0.147 1.00 78.81 88 LEU A CA 1
ATOM 691 C C . LEU A 1 88 ? -3.369 8.137 -0.208 1.00 78.81 88 LEU A C 1
ATOM 693 O O . LEU A 1 88 ? -4.014 8.376 0.811 1.00 78.81 88 LEU A O 1
ATOM 697 N N . THR A 1 89 ? -3.973 8.013 -1.391 1.00 79.94 89 THR A N 1
ATOM 698 C CA . THR A 1 89 ? -5.435 8.107 -1.540 1.00 79.94 89 THR A CA 1
ATOM 699 C C . THR A 1 89 ? -6.141 6.949 -0.829 1.00 79.94 89 THR A C 1
ATOM 701 O O . THR A 1 89 ? -7.170 7.143 -0.185 1.00 79.94 89 THR A O 1
ATOM 704 N N . TYR A 1 90 ? -5.580 5.742 -0.898 1.00 76.00 90 TYR A N 1
ATOM 705 C CA . TYR A 1 90 ? -6.122 4.587 -0.190 1.00 76.00 90 TYR A CA 1
ATOM 706 C C . TYR A 1 90 ? -5.968 4.724 1.334 1.00 76.00 90 TYR A C 1
ATOM 708 O O . TYR A 1 90 ? -6.945 4.567 2.072 1.00 76.00 90 TYR A O 1
ATOM 716 N N . GLU A 1 91 ? -4.781 5.105 1.810 1.00 76.44 91 GLU A N 1
ATOM 717 C CA . GLU A 1 91 ? -4.521 5.334 3.235 1.00 76.44 91 GLU A CA 1
ATOM 718 C C . GLU A 1 91 ? -5.413 6.440 3.811 1.00 76.44 91 GLU A C 1
ATOM 720 O O . GLU A 1 91 ? -5.982 6.285 4.893 1.00 76.44 91 GLU A O 1
ATOM 725 N N . THR A 1 92 ? -5.601 7.541 3.078 1.00 79.81 92 THR A N 1
ATOM 726 C CA . THR A 1 92 ? -6.495 8.629 3.503 1.00 79.81 92 THR A CA 1
ATOM 727 C C . THR A 1 92 ? -7.952 8.179 3.565 1.00 79.81 92 THR A C 1
ATOM 729 O O . THR A 1 92 ? -8.647 8.539 4.514 1.00 79.81 92 THR A O 1
ATOM 732 N N . ALA A 1 93 ? -8.421 7.339 2.638 1.00 80.19 93 ALA A N 1
ATOM 733 C CA . ALA A 1 93 ? -9.765 6.767 2.704 1.00 80.19 93 ALA A CA 1
ATOM 734 C C . ALA A 1 93 ? -9.957 5.891 3.958 1.00 80.19 93 ALA A C 1
ATOM 736 O O . ALA A 1 93 ? -10.957 6.036 4.668 1.00 80.19 93 ALA A O 1
ATOM 737 N N . LEU A 1 94 ? -8.985 5.030 4.281 1.00 76.19 94 LEU A N 1
ATOM 738 C CA . LEU A 1 94 ? -9.000 4.241 5.519 1.00 76.19 94 LEU A CA 1
ATOM 739 C C . LEU A 1 94 ? -8.957 5.130 6.769 1.00 76.19 94 LEU A C 1
ATOM 741 O O . LEU A 1 94 ? -9.681 4.883 7.740 1.00 76.19 94 LEU A O 1
ATOM 745 N N . PHE A 1 95 ? -8.148 6.189 6.747 1.00 79.50 95 PHE A N 1
ATOM 746 C CA . PHE A 1 95 ? -8.070 7.159 7.835 1.00 79.50 95 PHE A CA 1
ATOM 747 C C . PHE A 1 95 ? -9.402 7.889 8.048 1.00 79.50 95 PHE A C 1
ATOM 749 O O . PHE A 1 95 ? -9.868 8.024 9.174 1.00 79.50 95 PHE A O 1
ATOM 756 N N . VAL A 1 96 ? -10.080 8.298 6.976 1.00 81.81 96 VAL A N 1
ATOM 757 C CA . VAL A 1 96 ? -11.405 8.928 7.064 1.00 81.81 96 VAL A CA 1
ATOM 758 C C . VAL A 1 96 ? -12.444 7.949 7.615 1.00 81.81 96 VAL A C 1
ATOM 760 O O . VAL A 1 96 ? -13.199 8.314 8.513 1.00 81.81 96 VAL A O 1
ATOM 763 N N . LEU A 1 97 ? -12.466 6.693 7.154 1.00 76.00 97 LEU A N 1
ATOM 764 C CA . LEU A 1 97 ? -13.393 5.672 7.665 1.00 76.00 97 LEU A 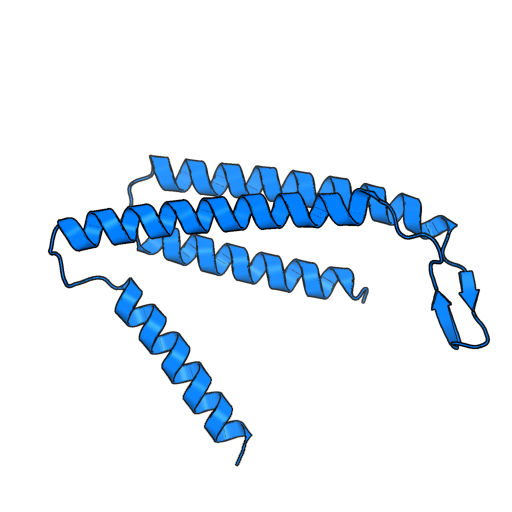CA 1
ATOM 765 C C . LEU A 1 97 ? -13.190 5.394 9.160 1.00 76.00 97 LEU A C 1
ATOM 767 O O . LEU A 1 97 ? -14.160 5.301 9.917 1.00 76.00 97 LEU A O 1
ATOM 771 N N . THR A 1 98 ? -11.933 5.289 9.594 1.00 76.69 98 THR A N 1
ATOM 772 C CA . THR A 1 98 ? -11.598 5.122 11.015 1.00 76.69 98 THR A CA 1
ATOM 773 C C . THR A 1 98 ? -11.972 6.357 11.826 1.00 76.69 98 THR A C 1
ATOM 775 O O . THR A 1 98 ? -12.586 6.216 12.883 1.00 76.69 98 THR A O 1
ATOM 778 N N . LEU A 1 99 ? -11.697 7.561 11.319 1.00 79.38 99 LEU A N 1
ATOM 779 C CA . LEU A 1 99 ? -12.046 8.816 11.980 1.00 79.38 99 LEU A CA 1
ATOM 780 C C . LEU A 1 99 ? -13.562 8.978 12.145 1.00 79.38 99 LEU A C 1
ATOM 782 O O . LEU A 1 99 ? -14.022 9.289 13.243 1.00 79.38 99 LEU A O 1
ATOM 786 N N . ILE A 1 100 ? -14.346 8.708 11.095 1.00 81.25 100 ILE A N 1
ATOM 787 C CA . ILE A 1 100 ? -15.816 8.725 11.150 1.00 81.25 100 ILE A CA 1
ATOM 788 C C . ILE A 1 100 ? -16.302 7.794 12.261 1.00 81.25 100 ILE A C 1
ATOM 790 O O . ILE A 1 100 ? -17.130 8.194 13.078 1.00 81.25 100 ILE A O 1
ATOM 794 N N . LYS A 1 101 ? -15.746 6.580 12.345 1.00 73.12 101 LYS A N 1
ATOM 795 C CA . LYS A 1 101 ? -16.118 5.632 13.398 1.00 73.12 101 LYS A CA 1
ATOM 796 C C . LYS A 1 101 ? -15.747 6.096 14.790 1.00 73.12 101 LYS A C 1
ATOM 798 O O . LYS A 1 101 ? -16.545 5.933 15.708 1.00 73.12 101 LYS A O 1
ATOM 803 N N . VAL A 1 102 ? -14.565 6.678 14.956 1.00 74.19 102 VAL A N 1
ATOM 804 C CA . VAL A 1 102 ? -14.139 7.249 16.236 1.00 74.19 102 VAL A CA 1
ATOM 805 C C . VAL A 1 102 ? -15.097 8.362 16.669 1.00 74.19 102 VAL A C 1
ATOM 807 O O . VAL A 1 102 ? -15.487 8.399 17.833 1.00 74.19 102 VAL A O 1
ATOM 810 N N . ILE A 1 103 ? -15.529 9.229 15.749 1.00 80.44 103 ILE A N 1
ATOM 811 C CA . ILE A 1 103 ? -16.462 10.329 16.037 1.00 80.44 103 ILE A CA 1
ATOM 812 C C . ILE A 1 103 ? -17.870 9.811 16.368 1.00 80.44 103 ILE A C 1
ATOM 814 O O . ILE A 1 103 ? -18.462 10.243 17.361 1.00 80.44 103 ILE A O 1
ATOM 818 N N . GLU A 1 104 ? -18.397 8.870 15.581 1.00 77.62 104 GLU A N 1
ATOM 819 C CA . GLU A 1 104 ? -19.697 8.227 15.828 1.00 77.62 104 GLU A CA 1
ATOM 820 C C . GLU A 1 104 ? -19.706 7.554 17.210 1.00 77.62 104 GLU A C 1
ATOM 822 O O . GLU A 1 104 ? -20.627 7.726 18.008 1.00 77.62 104 GLU A O 1
ATOM 827 N N . HIS A 1 105 ? -18.616 6.866 17.543 1.00 68.19 105 HIS A N 1
ATOM 828 C CA . HIS A 1 105 ? -18.466 6.158 18.803 1.00 68.19 105 HIS A CA 1
ATOM 829 C C . HIS A 1 105 ? -18.276 7.091 20.007 1.00 68.19 105 HIS A C 1
ATOM 831 O O . HIS A 1 105 ? -18.873 6.862 21.059 1.00 68.19 105 HIS A O 1
ATOM 837 N N . ARG A 1 106 ? -17.513 8.182 19.850 1.00 67.94 106 ARG A N 1
ATOM 838 C CA . ARG A 1 106 ? -17.366 9.234 20.871 1.00 67.94 106 ARG A CA 1
ATOM 839 C C . ARG A 1 106 ? -18.715 9.859 21.217 1.00 67.94 106 ARG A C 1
ATOM 841 O O . ARG A 1 106 ? -18.988 10.127 22.379 1.00 67.94 106 ARG A O 1
ATOM 848 N N . THR A 1 107 ? -19.556 10.063 20.207 1.00 69.50 107 THR A N 1
ATOM 849 C CA . THR A 1 107 ? -20.907 10.611 20.374 1.00 69.50 107 THR A CA 1
ATOM 850 C C . THR A 1 107 ? -21.845 9.613 21.068 1.00 69.50 107 THR A C 1
ATOM 852 O O . THR A 1 107 ? -22.740 10.020 21.801 1.00 69.50 107 THR A O 1
ATOM 855 N N . SER A 1 108 ? -21.618 8.304 20.898 1.00 64.25 108 SER A N 1
ATOM 856 C CA . SER A 1 108 ? -22.479 7.234 21.427 1.00 64.25 108 SER A CA 1
ATOM 857 C C . SER A 1 108 ? -22.118 6.723 22.837 1.00 64.25 108 SER A C 1
ATOM 859 O O . SER A 1 108 ? -22.796 5.825 23.334 1.00 64.25 108 SER A O 1
ATOM 861 N N . ASN A 1 109 ? -21.087 7.260 23.502 1.00 57.97 109 ASN A N 1
ATOM 862 C CA . ASN A 1 109 ? -20.738 6.967 24.907 1.00 57.97 109 ASN A CA 1
ATOM 863 C C . ASN A 1 109 ? -20.542 5.470 25.277 1.00 57.97 109 ASN A C 1
ATOM 865 O O . ASN A 1 109 ? -20.657 5.091 26.443 1.00 57.97 109 ASN A O 1
ATOM 869 N N . GLN A 1 110 ? -20.211 4.595 24.318 1.00 56.59 110 GLN A N 1
ATOM 870 C CA . GLN A 1 110 ? -19.882 3.190 24.598 1.00 56.59 110 GLN A CA 1
ATOM 871 C C . GLN A 1 110 ? -18.381 3.022 24.870 1.00 56.59 110 GLN A C 1
ATOM 873 O O . GLN A 1 110 ? -17.591 2.794 23.973 1.00 56.59 110 GLN A O 1
ATOM 878 N N . ILE A 1 111 ? -17.970 3.110 26.133 1.00 52.62 111 ILE A N 1
ATOM 879 C CA . ILE A 1 111 ? -16.556 3.185 26.561 1.00 52.62 111 ILE A CA 1
ATOM 880 C C . ILE A 1 111 ? -15.765 1.856 26.408 1.00 52.62 111 ILE A C 1
ATOM 882 O O . ILE A 1 111 ? -14.548 1.826 26.581 1.00 52.62 111 ILE A O 1
ATOM 886 N N . HIS A 1 112 ? -16.399 0.747 26.021 1.00 51.31 112 HIS A N 1
ATOM 887 C CA . HIS A 1 112 ? -15.733 -0.553 25.859 1.00 51.31 112 HIS A CA 1
ATOM 888 C C . HIS A 1 112 ? -15.371 -0.840 24.397 1.00 51.31 112 HIS A C 1
ATOM 890 O O . HIS A 1 112 ? -16.031 -1.634 23.733 1.00 51.31 112 HIS A O 1
ATOM 896 N N . ASN A 1 113 ? -14.304 -0.213 23.889 1.00 52.72 113 ASN A N 1
ATOM 897 C CA . ASN A 1 113 ? -13.815 -0.507 22.542 1.00 52.72 113 ASN A CA 1
ATOM 898 C C . ASN A 1 113 ? -12.496 -1.308 22.569 1.00 52.72 113 ASN A C 1
ATOM 900 O O . ASN A 1 113 ? -11.485 -0.802 23.077 1.00 52.72 113 ASN A O 1
ATOM 904 N N . PRO A 1 114 ? -12.452 -2.530 22.001 1.00 57.59 114 PRO A N 1
ATOM 905 C CA . PRO A 1 114 ? -11.235 -3.343 21.905 1.00 57.59 114 PRO A CA 1
ATOM 906 C C . PRO A 1 114 ? -10.095 -2.656 21.135 1.00 57.59 114 PRO A C 1
ATOM 908 O O . PRO A 1 114 ? -8.934 -3.035 21.302 1.00 57.59 114 PRO A O 1
ATOM 911 N N . LEU A 1 115 ? -10.388 -1.612 20.349 1.00 56.44 115 LEU A N 1
ATOM 912 C CA . LEU A 1 115 ? -9.384 -0.863 19.595 1.00 56.44 115 LEU A CA 1
ATOM 913 C C . LEU A 1 115 ? -8.428 -0.063 20.490 1.00 56.44 115 LEU A C 1
ATOM 915 O O . LEU A 1 115 ? -7.220 -0.114 20.269 1.00 56.44 115 LEU A O 1
ATOM 919 N N . MET A 1 116 ? -8.932 0.620 21.531 1.00 56.72 116 MET A N 1
ATOM 920 C CA . MET A 1 116 ? -8.054 1.324 22.478 1.00 56.72 116 MET A CA 1
ATOM 921 C C . MET A 1 116 ? -7.150 0.322 23.188 1.00 56.72 116 MET A C 1
ATOM 923 O O . MET A 1 116 ? -5.950 0.548 23.284 1.00 56.72 116 MET A O 1
ATOM 927 N N . LYS A 1 117 ? -7.700 -0.831 23.589 1.00 58.78 117 LYS A N 1
ATOM 928 C CA . LYS A 1 117 ? -6.932 -1.906 24.220 1.00 58.78 117 LYS A CA 1
ATOM 929 C C . LYS A 1 117 ? -5.836 -2.432 23.291 1.00 58.78 117 LYS A C 1
ATOM 931 O O . LYS A 1 117 ? -4.697 -2.538 23.725 1.00 58.78 117 LYS A O 1
ATOM 936 N N . SER A 1 118 ? -6.141 -2.706 22.020 1.00 57.47 118 SER A N 1
ATOM 937 C CA . SER A 1 118 ? -5.155 -3.210 21.054 1.00 57.47 118 SER A CA 1
ATOM 938 C C . SER A 1 118 ? -4.086 -2.178 20.687 1.00 57.47 118 SER A C 1
ATOM 940 O O . SER A 1 118 ? -2.926 -2.557 20.525 1.00 57.47 118 SER A O 1
ATOM 942 N N . LEU A 1 119 ? -4.448 -0.896 20.556 1.00 63.09 119 LEU A N 1
ATOM 943 C CA . LEU A 1 119 ? -3.494 0.173 20.251 1.00 63.09 119 LEU A CA 1
ATOM 944 C C . LEU A 1 119 ? -2.540 0.396 21.431 1.00 63.09 119 LEU A C 1
ATOM 946 O O . LEU A 1 119 ? -1.325 0.428 21.245 1.00 63.09 119 LEU A O 1
ATOM 950 N N . HIS A 1 120 ? -3.086 0.448 22.651 1.00 64.44 120 HIS A N 1
ATOM 951 C CA . HIS A 1 120 ? -2.295 0.577 23.871 1.00 64.44 120 HIS A CA 1
ATOM 952 C C . HIS A 1 120 ? -1.359 -0.623 24.051 1.00 64.44 120 HIS A C 1
ATOM 954 O O . HIS A 1 120 ? -0.197 -0.445 24.402 1.00 64.44 120 HIS A O 1
ATOM 960 N N . TYR A 1 121 ? -1.828 -1.841 23.758 1.00 63.09 121 TYR A N 1
ATOM 961 C CA . TYR A 1 121 ? -1.022 -3.058 23.883 1.00 63.09 121 TYR A CA 1
ATOM 962 C C . TYR A 1 121 ? 0.128 -3.102 22.869 1.00 63.09 121 TYR A C 1
ATOM 964 O O . TYR A 1 121 ? 1.260 -3.398 23.242 1.00 63.09 121 TYR A O 1
ATOM 972 N N . GLY A 1 122 ? -0.129 -2.744 21.606 1.00 63.78 122 GLY A N 1
ATOM 973 C CA . GLY A 1 122 ? 0.912 -2.693 20.575 1.00 63.78 122 GLY A CA 1
ATOM 974 C C . GLY A 1 122 ? 1.999 -1.661 20.884 1.00 63.78 122 GLY A C 1
ATOM 975 O O . GLY A 1 122 ? 3.184 -1.942 20.725 1.00 63.78 122 GLY A O 1
ATOM 976 N N . GLN A 1 123 ? 1.606 -0.491 21.392 1.00 66.38 123 GLN A N 1
ATOM 977 C CA . GLN A 1 123 ? 2.537 0.582 21.737 1.00 66.38 123 GLN A CA 1
ATOM 978 C C . GLN A 1 123 ? 3.354 0.259 23.000 1.00 66.38 123 GLN A C 1
ATOM 980 O O . GLN A 1 123 ? 4.548 0.551 23.040 1.00 66.38 123 GLN A O 1
ATOM 985 N N . ILE A 1 124 ? 2.753 -0.409 23.995 1.00 71.50 124 ILE A N 1
ATOM 986 C CA . ILE A 1 124 ? 3.460 -0.902 25.189 1.00 71.50 124 ILE A CA 1
ATOM 987 C C . ILE A 1 124 ? 4.485 -1.977 24.809 1.00 71.50 124 ILE A C 1
ATOM 989 O O . ILE A 1 124 ? 5.633 -1.885 25.236 1.00 71.50 124 ILE A O 1
ATOM 993 N N . ILE A 1 125 ? 4.112 -2.966 23.987 1.00 75.12 125 ILE A N 1
ATOM 994 C CA . ILE A 1 125 ? 5.043 -4.018 23.544 1.00 75.12 125 ILE A CA 1
ATOM 995 C C . ILE A 1 125 ? 6.220 -3.405 22.788 1.00 75.12 125 ILE A C 1
ATOM 997 O O . ILE A 1 125 ? 7.366 -3.746 23.069 1.00 75.12 125 ILE A O 1
ATOM 1001 N N . TYR A 1 126 ? 5.954 -2.473 21.871 1.00 70.31 126 TYR A N 1
ATOM 1002 C CA . TYR A 1 126 ? 7.008 -1.809 21.109 1.00 70.31 126 TYR A CA 1
ATOM 1003 C C . TYR A 1 126 ? 7.980 -1.054 22.024 1.00 70.31 126 TYR A C 1
ATOM 1005 O O . TYR A 1 126 ? 9.194 -1.182 21.877 1.00 70.31 126 TYR A O 1
ATOM 1013 N N . TYR A 1 127 ? 7.462 -0.326 23.019 1.00 71.25 127 TYR A N 1
ATOM 1014 C CA . TYR A 1 127 ? 8.292 0.367 24.005 1.00 71.25 127 TYR A CA 1
ATOM 1015 C C . TYR A 1 127 ? 9.120 -0.590 24.867 1.00 71.25 127 TYR A C 1
ATOM 1017 O O . TYR A 1 127 ? 10.296 -0.322 25.099 1.00 71.25 127 TYR A O 1
ATOM 1025 N N . VAL A 1 128 ? 8.542 -1.706 25.322 1.00 77.75 128 VAL A N 1
ATOM 1026 C CA . VAL A 1 128 ? 9.240 -2.703 26.152 1.00 77.75 128 VAL A CA 1
ATOM 1027 C C . VAL A 1 128 ? 10.337 -3.413 25.362 1.00 77.75 128 VAL A C 1
ATOM 1029 O O . VAL A 1 128 ? 11.451 -3.550 25.859 1.00 77.75 128 VAL A O 1
ATOM 1032 N N . VAL A 1 129 ? 10.054 -3.828 24.125 1.00 78.69 129 VAL A N 1
ATOM 1033 C CA . VAL A 1 129 ? 11.043 -4.474 23.250 1.00 78.69 129 VAL A CA 1
ATOM 1034 C C . VAL A 1 129 ? 12.172 -3.506 22.912 1.00 78.69 129 VAL A C 1
ATOM 1036 O O . VAL A 1 129 ? 13.339 -3.875 23.016 1.00 78.69 129 VAL A O 1
ATOM 1039 N N . ASN A 1 130 ? 11.846 -2.255 22.576 1.00 70.31 130 ASN A N 1
ATOM 1040 C CA . ASN A 1 130 ? 12.857 -1.245 22.288 1.00 70.31 130 ASN A CA 1
ATOM 1041 C C . ASN A 1 130 ? 13.735 -0.963 23.518 1.00 70.31 130 ASN A C 1
ATOM 1043 O O . ASN A 1 130 ? 14.956 -0.966 23.400 1.00 70.31 130 ASN A O 1
ATOM 1047 N N . ALA A 1 131 ? 13.133 -0.816 24.705 1.00 72.88 131 ALA A N 1
ATOM 1048 C CA . ALA A 1 131 ? 13.854 -0.616 25.964 1.00 72.88 131 ALA A CA 1
ATOM 1049 C C . ALA A 1 131 ? 14.712 -1.827 26.375 1.00 72.88 131 ALA A C 1
ATOM 1051 O O . ALA A 1 131 ? 15.755 -1.653 26.999 1.00 72.88 131 ALA A O 1
ATOM 1052 N N . HIS A 1 132 ? 14.297 -3.049 26.025 1.00 70.75 132 HIS A N 1
ATOM 1053 C CA . HIS A 1 132 ? 15.084 -4.263 26.250 1.00 70.75 132 HIS A CA 1
ATOM 1054 C C . HIS A 1 132 ? 16.242 -4.402 25.249 1.00 70.75 132 HIS A C 1
ATOM 1056 O O . HIS A 1 132 ? 17.267 -4.978 25.587 1.00 70.75 132 HIS A O 1
ATOM 1062 N N . PHE A 1 133 ? 16.099 -3.893 24.024 1.00 67.81 133 PHE A N 1
ATOM 1063 C CA . PHE A 1 133 ? 17.151 -3.940 23.002 1.00 67.81 133 PHE A CA 1
ATOM 1064 C C . PHE A 1 133 ? 18.222 -2.849 23.185 1.00 67.81 133 PHE A C 1
ATOM 1066 O O . PHE A 1 133 ? 19.333 -2.990 22.687 1.00 67.81 133 PHE A O 1
ATOM 1073 N N . THR A 1 134 ? 17.913 -1.764 23.907 1.00 61.25 134 THR A N 1
ATOM 1074 C CA . THR A 1 134 ? 18.874 -0.686 24.225 1.00 61.25 134 THR A CA 1
ATOM 1075 C C . THR A 1 134 ? 19.710 -0.938 25.488 1.00 61.25 134 THR A C 1
ATOM 1077 O O . THR A 1 134 ? 20.428 -0.037 25.924 1.00 61.25 134 THR A O 1
ATOM 1080 N N . ARG A 1 135 ? 19.622 -2.130 26.086 1.00 48.47 135 ARG A N 1
ATOM 1081 C CA . ARG A 1 135 ? 20.329 -2.515 27.312 1.00 48.47 135 ARG A CA 1
ATOM 1082 C C . ARG A 1 135 ? 21.302 -3.651 27.040 1.00 48.47 135 ARG A C 1
ATOM 1084 O O . ARG A 1 135 ? 22.384 -3.619 27.662 1.00 48.47 135 ARG A O 1
#

Secondary structure (DSSP, 8-state):
--HHHHHHHHHHHHHHHHHHHHHHHTTT-HHHHHHHHHHHHHHHHHHHHHHHHHHHHHGGGEEEETTTTEEEE----THHHHHHHHHHHHHHHHHHHHHHHHHHHHHTT----HHHHHHHHHHHHHHHHHHHHT-

Sequence (135 aa):
MSVGVVETTSLAIWDLLLLSRVHALWDGRRSVVIGTYFLYFVAYCCHTVIGLICSVQLVPHINYDPLAQACVANYRPPMMSTIWTFVLTYETALFVLTLIKVIEHRTSNQIHNPLMKSLHYGQIIYYVVNAHFTR